Protein AF-A0A4Q6FF69-F1 (afdb_monomer_lite)

Structure (mmCIF, N/CA/C/O backbone):
data_AF-A0A4Q6FF69-F1
#
_entry.id   AF-A0A4Q6FF69-F1
#
loop_
_atom_site.group_PDB
_atom_site.id
_atom_site.type_symbol
_atom_site.label_atom_id
_atom_site.label_alt_id
_atom_site.label_comp_id
_atom_site.label_asym_id
_atom_site.label_entity_id
_atom_site.label_seq_id
_atom_site.pdbx_PDB_ins_code
_atom_site.Cartn_x
_atom_site.Cartn_y
_atom_site.Cartn_z
_atom_site.occupancy
_atom_site.B_iso_or_equiv
_atom_site.auth_seq_id
_atom_site.auth_comp_id
_atom_site.auth_asym_id
_atom_site.auth_atom_id
_atom_site.pdbx_PDB_model_num
ATOM 1 N N . MET A 1 1 ? -1.369 -16.471 -88.916 1.00 37.12 1 MET A N 1
ATOM 2 C CA . MET A 1 1 ? -2.323 -17.308 -88.156 1.00 37.12 1 MET A CA 1
ATOM 3 C C . MET A 1 1 ? -2.859 -16.462 -87.003 1.00 37.12 1 MET A C 1
ATOM 5 O O . MET A 1 1 ? -2.061 -16.014 -86.194 1.00 37.12 1 MET A O 1
ATOM 9 N N . ARG A 1 2 ? -4.153 -16.115 -86.992 1.00 32.38 2 ARG A N 1
ATOM 10 C CA . ARG A 1 2 ? -4.803 -15.326 -85.927 1.00 32.38 2 ARG A CA 1
ATOM 11 C C . ARG A 1 2 ? -5.953 -16.163 -85.371 1.00 32.38 2 ARG A C 1
ATOM 13 O O . ARG A 1 2 ? -6.838 -16.524 -86.139 1.00 32.38 2 ARG A O 1
ATOM 20 N N . ILE A 1 3 ? -5.934 -16.459 -84.074 1.00 36.50 3 ILE A N 1
ATOM 21 C CA . ILE A 1 3 ? -7.052 -17.075 -83.348 1.00 36.50 3 ILE A CA 1
ATOM 22 C C . ILE A 1 3 ? -7.495 -16.091 -82.262 1.00 36.50 3 ILE A C 1
ATOM 24 O O . ILE A 1 3 ? -6.668 -15.496 -81.576 1.00 36.50 3 ILE A O 1
ATOM 28 N N . ARG A 1 4 ? -8.813 -15.883 -82.191 1.00 43.94 4 ARG A N 1
ATOM 29 C CA . ARG A 1 4 ? -9.538 -15.057 -81.217 1.00 43.94 4 ARG A CA 1
ATOM 30 C C . ARG A 1 4 ? -9.717 -15.811 -79.894 1.00 43.94 4 ARG A C 1
ATOM 32 O O . ARG A 1 4 ? -10.024 -16.994 -79.941 1.00 43.94 4 ARG A O 1
ATOM 39 N N . ALA A 1 5 ? -9.681 -15.092 -78.773 1.00 35.84 5 ALA A N 1
ATOM 40 C CA . ALA A 1 5 ? -10.503 -15.292 -77.564 1.00 35.84 5 ALA A CA 1
ATOM 41 C C . ALA A 1 5 ? -10.176 -14.119 -76.613 1.00 35.84 5 ALA A C 1
ATOM 43 O O . ALA A 1 5 ? -9.012 -13.882 -76.324 1.00 35.84 5 ALA A O 1
ATOM 44 N N . ALA A 1 6 ? -11.087 -13.174 -76.372 1.00 45.69 6 ALA A N 1
ATOM 45 C CA . ALA A 1 6 ? -12.137 -13.219 -75.349 1.00 45.69 6 ALA A CA 1
ATOM 46 C C . ALA A 1 6 ? -11.577 -13.274 -73.919 1.00 45.69 6 ALA A C 1
ATOM 48 O O . ALA A 1 6 ? -11.138 -14.329 -73.476 1.00 45.69 6 ALA A O 1
ATOM 49 N N . THR A 1 7 ? -11.644 -12.159 -73.184 1.00 42.75 7 THR A N 1
ATOM 50 C CA . THR A 1 7 ? -11.743 -12.143 -71.708 1.00 42.75 7 THR A CA 1
ATOM 51 C C . THR A 1 7 ? -12.131 -10.726 -71.266 1.00 42.75 7 THR A C 1
ATOM 53 O O . THR A 1 7 ? -11.439 -9.764 -71.573 1.00 42.75 7 THR A O 1
ATOM 56 N N . VAL A 1 8 ? -13.407 -10.532 -70.926 1.00 37.97 8 VAL A N 1
ATOM 57 C CA . VAL A 1 8 ? -13.938 -10.413 -69.553 1.00 37.97 8 VAL A CA 1
ATOM 58 C C . VAL A 1 8 ? -13.526 -9.103 -68.879 1.00 37.97 8 VAL A C 1
ATOM 60 O O . VAL A 1 8 ? -12.411 -8.914 -68.409 1.00 37.97 8 VAL A O 1
ATOM 63 N N . LEU A 1 9 ? -14.520 -8.222 -68.838 1.00 42.41 9 LEU A N 1
ATOM 64 C CA . LEU A 1 9 ? -14.633 -7.049 -67.994 1.00 42.41 9 LEU A CA 1
ATOM 65 C C . LEU A 1 9 ? -14.735 -7.503 -66.527 1.00 42.41 9 LEU A C 1
ATOM 67 O O . LEU A 1 9 ? -15.694 -8.185 -66.175 1.00 42.41 9 LEU A O 1
ATOM 71 N N . LEU A 1 10 ? -13.806 -7.093 -65.667 1.00 36.47 10 LEU A N 1
ATOM 72 C CA . LEU A 1 10 ? -14.064 -6.999 -64.231 1.00 36.47 10 LEU A CA 1
ATOM 73 C C . LEU A 1 10 ? -13.423 -5.716 -63.705 1.00 36.47 10 LEU A C 1
ATOM 75 O O . LEU A 1 10 ? -12.216 -5.508 -63.799 1.00 36.47 10 LEU A O 1
ATOM 79 N N . ALA A 1 11 ? -14.284 -4.836 -63.212 1.00 43.66 11 ALA A N 1
ATOM 80 C CA . ALA A 1 11 ? -13.932 -3.585 -62.576 1.00 43.66 11 ALA A CA 1
ATOM 81 C C . ALA A 1 11 ? -13.225 -3.837 -61.238 1.00 43.66 11 ALA A C 1
ATOM 83 O O . ALA A 1 11 ? -13.693 -4.665 -60.467 1.00 43.66 11 ALA A O 1
ATOM 84 N N . LEU A 1 12 ? -12.182 -3.061 -60.928 1.00 36.56 12 LEU A N 1
ATOM 85 C CA . LEU A 1 12 ? -11.873 -2.651 -59.557 1.00 36.56 12 LEU A CA 1
ATOM 86 C C . LEU A 1 12 ? -11.055 -1.341 -59.585 1.00 36.56 12 LEU A C 1
ATOM 88 O O . LEU A 1 12 ? -9.987 -1.262 -60.181 1.00 36.56 12 LEU A O 1
ATOM 92 N N . VAL A 1 13 ? -11.673 -0.322 -58.989 1.00 39.78 13 VAL A N 1
ATOM 93 C CA . VAL A 1 13 ? -11.249 1.026 -58.560 1.00 39.78 13 VAL A CA 1
ATOM 94 C C . VAL A 1 13 ? -9.757 1.406 -58.727 1.00 39.78 13 VAL A C 1
ATOM 96 O O . VAL A 1 13 ? -8.889 0.707 -58.206 1.00 39.78 13 VAL A O 1
ATOM 99 N N . PRO A 1 14 ? -9.436 2.566 -59.346 1.00 41.00 14 PRO A N 1
ATOM 100 C CA . PRO A 1 14 ? -8.062 3.039 -59.464 1.00 41.00 14 PRO A CA 1
ATOM 101 C C . PRO A 1 14 ? -7.546 3.605 -58.134 1.00 41.00 14 PRO A C 1
ATOM 103 O O . PRO A 1 14 ? -8.075 4.582 -57.602 1.00 41.00 14 PRO A O 1
ATOM 106 N N . LEU A 1 15 ? -6.458 3.013 -57.640 1.00 41.41 15 LEU A N 1
ATOM 107 C CA . LEU A 1 15 ? -5.539 3.642 -56.695 1.00 41.41 15 LEU A CA 1
ATOM 108 C C . LEU A 1 15 ? -4.953 4.892 -57.372 1.00 41.41 15 LEU A C 1
ATOM 110 O O . LEU A 1 15 ? -4.094 4.793 -58.250 1.00 41.41 15 LEU A O 1
ATOM 114 N N . ILE A 1 16 ? -5.436 6.072 -56.993 1.00 40.97 16 ILE A N 1
ATOM 115 C CA . ILE A 1 16 ? -4.833 7.335 -57.410 1.00 40.97 16 ILE A CA 1
ATOM 116 C C . ILE A 1 16 ? -3.613 7.578 -56.525 1.00 40.97 16 ILE A C 1
ATOM 118 O O . ILE A 1 16 ? -3.720 7.974 -55.366 1.00 40.97 16 ILE A O 1
ATOM 122 N N . ALA A 1 17 ? -2.443 7.342 -57.107 1.00 47.00 17 ALA A N 1
ATOM 123 C CA . ALA A 1 17 ? -1.205 7.960 -56.678 1.00 47.00 17 ALA A CA 1
ATOM 124 C C . ALA A 1 17 ? -1.211 9.435 -57.116 1.00 47.00 17 ALA A C 1
ATOM 126 O O . ALA A 1 17 ? -1.233 9.729 -58.311 1.00 47.00 17 ALA A O 1
ATOM 127 N N . ILE A 1 18 ? -1.157 10.361 -56.158 1.00 43.41 18 ILE A N 1
ATOM 128 C CA . ILE A 1 18 ? -0.694 11.737 -56.380 1.00 43.41 18 ILE A CA 1
ATOM 129 C C . ILE A 1 18 ? 0.470 11.959 -55.419 1.00 43.41 18 ILE A C 1
ATOM 131 O O . ILE A 1 18 ? 0.330 11.817 -54.207 1.00 43.41 18 ILE A O 1
ATOM 135 N N . GLY A 1 19 ? 1.638 12.249 -55.987 1.00 31.22 19 GLY A N 1
ATOM 136 C CA . GLY A 1 19 ? 2.851 12.558 -55.246 1.00 31.22 19 GLY A CA 1
ATOM 137 C C . GLY A 1 19 ? 2.949 14.018 -54.791 1.00 31.22 19 GLY A C 1
ATOM 138 O O . GLY A 1 19 ? 2.207 14.887 -55.241 1.00 31.22 19 GLY A O 1
ATOM 139 N N . CYS A 1 20 ? 3.985 14.239 -53.972 1.00 31.27 20 CYS A N 1
ATOM 140 C CA . CYS A 1 20 ? 4.646 15.499 -53.608 1.00 31.27 20 CYS A CA 1
ATOM 141 C C . CYS A 1 20 ? 3.892 16.476 -52.684 1.00 31.27 20 CYS A C 1
ATOM 143 O O . CYS A 1 20 ? 3.001 17.197 -53.115 1.00 31.27 20 CYS A O 1
ATOM 145 N N . ARG A 1 21 ? 4.416 16.683 -51.467 1.00 33.00 21 ARG A N 1
ATOM 146 C CA . ARG A 1 21 ? 5.387 17.751 -51.126 1.00 33.00 21 ARG A CA 1
ATOM 147 C C . ARG A 1 21 ? 5.752 17.662 -49.637 1.00 33.00 21 ARG A C 1
ATOM 149 O O . ARG A 1 21 ? 4.878 17.569 -48.787 1.00 33.00 21 ARG A O 1
ATOM 156 N N . THR A 1 22 ? 7.046 17.710 -49.335 1.00 43.34 22 THR A N 1
ATOM 157 C CA . THR A 1 22 ? 7.577 18.014 -48.001 1.00 43.34 22 THR A CA 1
ATOM 158 C C . THR A 1 22 ? 7.068 19.386 -47.555 1.00 43.34 22 THR A C 1
ATOM 160 O O . THR A 1 22 ? 7.384 20.394 -48.188 1.00 43.34 22 THR A O 1
ATOM 163 N N . ALA A 1 23 ? 6.293 19.417 -46.478 1.00 35.31 23 ALA A N 1
ATOM 164 C CA . ALA A 1 23 ? 5.987 20.601 -45.686 1.00 35.31 23 ALA A CA 1
ATOM 165 C C . ALA A 1 23 ? 6.254 20.227 -44.221 1.00 35.31 23 ALA A C 1
ATOM 167 O O . ALA A 1 23 ? 6.069 19.066 -43.863 1.00 35.31 23 ALA A O 1
ATOM 168 N N . GLY A 1 24 ? 6.788 21.185 -43.460 1.00 32.53 24 GLY A N 1
ATOM 169 C CA . GLY A 1 24 ? 7.497 21.008 -42.192 1.00 32.53 24 GLY A CA 1
ATOM 170 C C . GLY A 1 24 ? 6.912 19.972 -41.240 1.00 32.53 24 GLY A C 1
ATOM 171 O O . GLY A 1 24 ? 5.698 19.829 -41.117 1.00 32.53 24 GLY A O 1
ATOM 172 N N . GLU A 1 25 ? 7.828 19.277 -40.569 1.00 36.88 25 GLU A N 1
ATOM 173 C CA . GLU A 1 25 ? 7.612 18.609 -39.291 1.00 36.88 25 GLU A CA 1
ATOM 174 C C . GLU A 1 25 ? 6.539 19.382 -38.510 1.00 36.88 25 GLU A C 1
ATOM 176 O O . GLU A 1 25 ?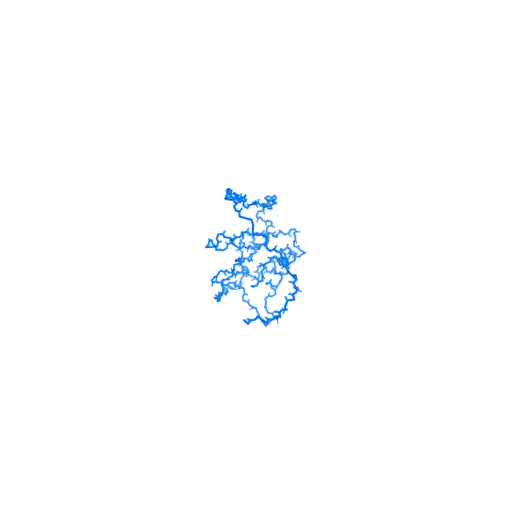 6.753 20.560 -38.204 1.00 36.88 25 GLU A O 1
ATOM 181 N N . PRO A 1 26 ? 5.342 18.811 -38.277 1.00 37.22 26 PRO A N 1
ATOM 182 C CA . PRO A 1 26 ? 4.451 19.433 -37.330 1.00 37.22 26 PRO A CA 1
ATOM 183 C C . PRO 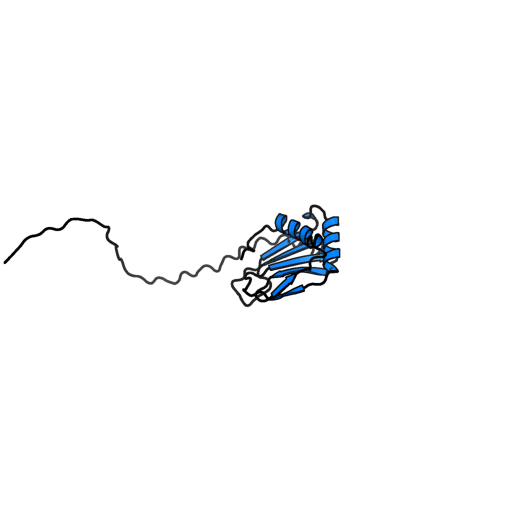A 1 26 ? 5.229 19.409 -36.024 1.00 37.22 26 PRO A C 1
ATOM 185 O O . PRO A 1 26 ? 5.556 18.326 -35.536 1.00 37.22 26 PRO A O 1
ATOM 188 N N . GLU A 1 27 ? 5.567 20.587 -35.493 1.00 38.97 27 GLU A N 1
ATOM 189 C CA . GLU A 1 27 ? 5.853 20.723 -34.073 1.00 38.97 27 GLU A CA 1
ATOM 190 C C . GLU A 1 27 ? 4.690 20.028 -33.382 1.00 38.97 27 GLU A C 1
ATOM 192 O O . GLU A 1 27 ? 3.567 20.534 -33.362 1.00 38.97 27 GLU A O 1
ATOM 197 N N . ILE A 1 28 ? 4.930 18.801 -32.923 1.00 40.62 28 ILE A N 1
ATOM 198 C CA . ILE A 1 28 ? 4.009 18.109 -32.048 1.00 40.62 28 ILE A CA 1
ATOM 199 C C . ILE A 1 28 ? 3.911 19.078 -30.877 1.00 40.62 28 ILE A C 1
ATOM 201 O O . ILE A 1 28 ? 4.940 19.302 -30.226 1.00 40.62 28 ILE A O 1
ATOM 205 N N . PRO A 1 29 ? 2.757 19.732 -30.639 1.00 42.12 29 PRO A N 1
ATOM 206 C CA . PRO A 1 29 ? 2.642 20.584 -29.477 1.00 42.12 29 PRO A CA 1
ATOM 207 C C . PRO A 1 29 ? 3.036 19.703 -28.302 1.00 42.12 29 PRO A C 1
ATOM 209 O O . PRO A 1 29 ? 2.513 18.590 -28.170 1.00 42.12 29 PRO A O 1
ATOM 212 N N . ALA A 1 30 ? 4.035 20.162 -27.538 1.00 45.41 30 ALA A N 1
ATOM 213 C CA . ALA A 1 30 ? 4.523 19.462 -26.361 1.00 45.41 30 ALA A CA 1
ATOM 214 C C . ALA A 1 30 ? 3.310 18.896 -25.619 1.00 45.41 30 ALA A C 1
ATOM 216 O O . ALA A 1 30 ? 2.318 19.629 -25.498 1.00 45.41 30 ALA A O 1
ATOM 217 N N . PRO A 1 31 ? 3.335 17.612 -25.208 1.00 39.12 31 PRO A N 1
ATOM 218 C CA . PRO A 1 31 ? 2.170 16.967 -24.628 1.00 39.12 31 PRO A CA 1
ATOM 219 C C . PRO A 1 31 ? 1.627 17.907 -23.569 1.00 39.12 31 PRO A C 1
ATOM 221 O O . PRO A 1 31 ? 2.350 18.269 -22.638 1.00 39.12 31 PRO A O 1
ATOM 224 N N . VAL A 1 32 ? 0.399 18.388 -23.788 1.00 39.47 32 VAL A N 1
ATOM 225 C CA . VAL A 1 32 ? -0.255 19.294 -22.857 1.00 39.47 32 VAL A CA 1
ATOM 226 C C . VAL A 1 32 ? -0.236 18.547 -21.541 1.00 39.47 32 VAL A C 1
ATOM 228 O O . VAL A 1 32 ? -0.909 17.525 -21.389 1.00 39.47 32 VAL A O 1
ATOM 231 N N . GLN A 1 33 ? 0.602 19.013 -20.617 1.00 35.12 33 GLN A N 1
ATOM 232 C CA . GLN A 1 33 ? 0.532 18.590 -19.240 1.00 35.12 33 GLN A CA 1
ATOM 233 C C . GLN A 1 33 ? -0.838 19.060 -18.785 1.00 35.12 33 GLN A C 1
ATOM 235 O O . GLN A 1 33 ? -1.019 20.203 -18.370 1.00 35.12 33 GLN A O 1
ATOM 240 N N . VAL A 1 34 ? -1.834 18.188 -18.914 1.00 33.84 34 VAL A N 1
ATOM 241 C CA . VAL A 1 34 ? -3.063 18.313 -18.155 1.00 33.84 34 VAL A CA 1
ATOM 242 C C . VAL A 1 34 ? -2.628 18.031 -16.726 1.00 33.84 34 VAL A C 1
ATOM 244 O O . VAL A 1 34 ? -2.681 16.902 -16.235 1.00 33.84 34 VAL A O 1
ATOM 247 N N . ALA A 1 35 ? -2.078 19.067 -16.095 1.00 34.06 35 ALA A N 1
ATOM 248 C CA . ALA A 1 35 ? -2.013 19.164 -14.664 1.00 34.06 35 ALA A CA 1
ATOM 249 C C . ALA A 1 35 ? -3.467 19.055 -14.219 1.00 34.06 35 ALA A C 1
ATOM 251 O O . ALA A 1 35 ? -4.253 19.990 -14.369 1.00 34.06 35 ALA A O 1
ATOM 252 N N . LEU A 1 36 ? -3.836 17.867 -13.740 1.00 38.19 36 LEU A N 1
ATOM 253 C CA . LEU A 1 36 ? -4.954 17.749 -12.825 1.00 38.19 36 LEU A CA 1
ATOM 254 C C . LEU A 1 36 ? -4.690 18.808 -11.764 1.00 38.19 36 LEU A C 1
ATOM 256 O O . LEU A 1 36 ? -3.623 18.806 -11.144 1.00 38.19 36 LEU A O 1
ATOM 260 N N . THR A 1 37 ? -5.602 19.772 -11.691 1.00 31.36 37 THR A N 1
ATOM 261 C CA . THR A 1 37 ? -5.550 20.905 -10.779 1.00 31.36 37 THR A CA 1
ATOM 262 C C . THR A 1 37 ? -5.044 20.392 -9.439 1.00 31.36 37 THR A C 1
ATOM 264 O O . THR A 1 37 ? -5.639 19.442 -8.918 1.00 31.36 37 THR A O 1
ATOM 267 N N . PRO A 1 38 ? -3.948 20.942 -8.885 1.00 35.22 38 PRO A N 1
ATOM 268 C CA . PRO A 1 38 ? -3.575 20.615 -7.528 1.00 35.22 38 PRO A CA 1
ATOM 269 C C . PRO A 1 38 ? -4.809 20.914 -6.689 1.00 35.22 38 PRO A C 1
ATOM 271 O O . PRO A 1 38 ? -5.249 22.065 -6.614 1.00 35.22 38 PRO A O 1
ATOM 274 N N . GLY A 1 39 ? -5.392 19.873 -6.089 1.00 36.25 39 GLY A N 1
ATOM 275 C CA . GLY A 1 39 ? -6.192 20.089 -4.899 1.00 36.25 39 GLY A CA 1
ATOM 276 C C . GLY A 1 39 ? -5.375 21.011 -4.002 1.00 36.25 39 GLY A C 1
ATOM 277 O O . GLY A 1 39 ? -4.141 20.904 -3.961 1.00 36.25 39 GLY A O 1
ATOM 278 N N . THR A 1 40 ? -6.049 21.968 -3.368 1.00 32.94 40 THR A N 1
ATOM 279 C CA . THR A 1 40 ? -5.474 22.823 -2.327 1.00 32.94 40 THR A CA 1
ATOM 280 C C . THR A 1 40 ? -4.445 22.037 -1.518 1.00 32.94 40 THR A C 1
ATOM 282 O O . THR A 1 40 ? -4.701 20.858 -1.267 1.00 32.94 40 THR A O 1
ATOM 285 N N . PRO A 1 41 ? -3.296 22.620 -1.123 1.00 34.97 41 PRO A N 1
ATOM 286 C CA . PRO A 1 41 ? -2.303 21.921 -0.320 1.00 34.97 41 PRO A CA 1
ATOM 287 C C . PRO A 1 41 ? -2.926 21.561 1.034 1.00 34.97 41 PRO A C 1
ATOM 289 O O . PRO A 1 41 ? -2.790 22.281 2.018 1.00 34.97 41 PRO A O 1
ATOM 292 N N . GLN A 1 42 ? -3.675 20.462 1.070 1.00 44.81 42 GLN A N 1
ATOM 293 C CA . GLN A 1 42 ? -4.218 19.886 2.275 1.00 44.81 42 GLN A CA 1
ATOM 294 C C . GLN A 1 42 ? -3.001 19.457 3.078 1.00 44.81 42 GLN A C 1
ATOM 296 O O . GLN A 1 42 ? -2.062 18.856 2.528 1.00 44.81 42 GLN A O 1
ATOM 301 N N . ALA A 1 43 ? -2.984 19.849 4.350 1.00 51.38 43 ALA A N 1
ATOM 302 C CA . ALA A 1 43 ? -1.868 19.592 5.233 1.00 51.38 43 ALA A CA 1
ATOM 303 C C . ALA A 1 43 ? -1.465 18.120 5.109 1.00 51.38 43 ALA A C 1
ATOM 305 O O . ALA A 1 43 ? -2.305 17.225 5.133 1.00 51.38 43 ALA A O 1
ATOM 306 N N . SER A 1 44 ? -0.162 17.861 4.993 1.00 60.84 44 SER A N 1
ATOM 307 C CA . SER A 1 44 ? 0.406 16.506 4.946 1.00 60.84 44 SER A CA 1
ATOM 308 C C . SER A 1 44 ? -0.063 15.595 6.093 1.00 60.84 44 SER A C 1
ATOM 310 O O . SER A 1 44 ? 0.178 14.394 6.032 1.00 60.84 44 SER A O 1
ATOM 312 N N . LYS A 1 45 ? -0.689 16.171 7.126 1.00 67.56 45 LYS A N 1
ATOM 313 C CA . LYS A 1 45 ? -1.258 15.497 8.288 1.00 67.56 45 LYS A CA 1
ATOM 314 C C . LYS A 1 45 ? -2.557 14.750 7.990 1.00 67.56 45 LYS A C 1
ATOM 316 O O . LYS A 1 45 ? -2.771 13.733 8.621 1.00 67.56 45 LYS A O 1
ATOM 321 N N . ASP A 1 46 ? -3.348 15.196 7.016 1.00 84.50 46 ASP A N 1
ATOM 322 C CA . ASP A 1 46 ? -4.677 14.617 6.760 1.00 84.50 46 ASP A CA 1
ATOM 323 C C . ASP A 1 46 ? -4.617 13.468 5.743 1.00 84.50 46 ASP A C 1
ATOM 325 O O . ASP A 1 46 ? -5.634 12.879 5.382 1.00 84.50 46 ASP A O 1
ATOM 329 N N . ARG A 1 47 ? -3.426 13.179 5.208 1.00 89.19 47 ARG A N 1
ATOM 330 C CA . ARG A 1 47 ? -3.207 12.089 4.258 1.00 89.19 47 ARG A CA 1
ATOM 331 C C . ARG A 1 47 ? -3.153 10.791 5.034 1.00 89.19 47 ARG A C 1
ATOM 333 O O . ARG A 1 47 ? -2.367 10.687 5.967 1.00 89.19 47 ARG A O 1
ATOM 340 N N . ILE A 1 48 ? -3.907 9.795 4.586 1.00 94.12 48 ILE A N 1
ATOM 341 C CA . ILE A 1 48 ? -3.918 8.477 5.225 1.00 94.12 48 ILE A CA 1
ATOM 342 C C . ILE A 1 48 ? -3.432 7.372 4.292 1.00 94.12 48 ILE A C 1
ATOM 344 O O . ILE A 1 48 ? -2.757 6.447 4.738 1.00 94.12 48 ILE A O 1
ATOM 348 N N . LEU A 1 49 ? -3.690 7.485 2.986 1.00 94.88 49 LEU A N 1
ATOM 349 C CA . LEU A 1 49 ? -3.227 6.521 1.986 1.00 94.88 49 LEU A CA 1
ATOM 350 C C . LEU A 1 49 ? -2.770 7.225 0.705 1.00 94.88 49 LEU A C 1
ATOM 352 O O . LEU A 1 49 ? -3.261 8.299 0.354 1.00 94.88 49 LEU A O 1
ATOM 356 N N . LYS A 1 50 ? -1.843 6.602 -0.026 1.00 93.50 50 LYS A N 1
ATOM 357 C CA . LYS A 1 50 ? -1.384 7.063 -1.341 1.00 93.50 50 LYS A CA 1
ATOM 358 C C . LYS A 1 50 ? -1.083 5.891 -2.272 1.00 93.50 50 LYS A C 1
ATOM 360 O O . LYS A 1 50 ? -0.341 4.985 -1.911 1.00 93.50 50 LYS A O 1
ATOM 365 N N . LYS A 1 51 ? -1.619 5.945 -3.491 1.00 91.50 51 LYS A N 1
ATOM 366 C CA . LYS A 1 51 ? -1.224 5.097 -4.625 1.00 91.50 51 LYS A CA 1
ATOM 367 C C . LYS A 1 51 ? -0.380 5.948 -5.570 1.00 91.50 51 LYS A C 1
ATOM 369 O O . LYS A 1 51 ? -0.859 6.982 -6.030 1.00 91.50 51 LYS A O 1
ATOM 374 N N . ALA A 1 52 ? 0.848 5.530 -5.849 1.00 88.56 52 ALA A N 1
ATOM 375 C CA . ALA A 1 52 ? 1.738 6.180 -6.808 1.00 88.56 52 ALA A CA 1
ATOM 376 C C . ALA A 1 52 ? 1.990 5.252 -7.999 1.00 88.56 52 ALA A C 1
ATOM 378 O O . ALA A 1 52 ? 2.290 4.078 -7.803 1.00 88.56 52 ALA A O 1
ATOM 379 N N . ILE A 1 53 ? 1.882 5.776 -9.217 1.00 87.12 53 ILE A N 1
ATOM 380 C CA . ILE A 1 53 ? 2.145 5.070 -10.475 1.00 87.12 53 ILE A CA 1
ATOM 381 C C . ILE A 1 53 ? 3.326 5.750 -11.174 1.00 87.12 53 ILE A C 1
ATOM 383 O O . ILE A 1 53 ? 3.433 6.974 -11.143 1.00 87.12 53 ILE A O 1
ATOM 387 N N . GLY A 1 54 ? 4.236 4.969 -11.757 1.00 81.12 54 GLY A N 1
ATOM 388 C CA . GLY A 1 54 ? 5.404 5.441 -12.509 1.00 81.12 54 GLY A CA 1
ATOM 389 C C . GLY A 1 54 ? 6.534 6.027 -11.652 1.00 81.12 54 GLY A C 1
ATOM 390 O O . GLY A 1 54 ? 7.612 6.301 -12.170 1.00 81.12 54 GLY A O 1
ATOM 391 N N . GLY A 1 55 ? 6.325 6.190 -10.342 1.00 69.75 55 GLY A N 1
ATOM 392 C CA . GLY A 1 55 ? 7.226 6.920 -9.443 1.00 69.75 55 GLY A CA 1
ATOM 393 C C . GLY A 1 55 ? 8.539 6.222 -9.067 1.00 69.75 55 GLY A C 1
ATOM 394 O O . GLY A 1 55 ? 9.376 6.856 -8.430 1.00 69.75 55 GLY A O 1
ATOM 395 N N . LEU A 1 56 ? 8.743 4.949 -9.431 1.00 72.88 56 LEU A N 1
ATOM 396 C CA . LEU A 1 56 ? 9.934 4.193 -9.011 1.00 72.88 56 LEU A CA 1
ATOM 397 C C . LEU A 1 56 ? 11.111 4.258 -9.977 1.00 72.88 56 LEU A C 1
ATOM 399 O O . LEU A 1 56 ? 12.256 4.153 -9.541 1.00 72.88 56 LEU A O 1
ATOM 403 N N .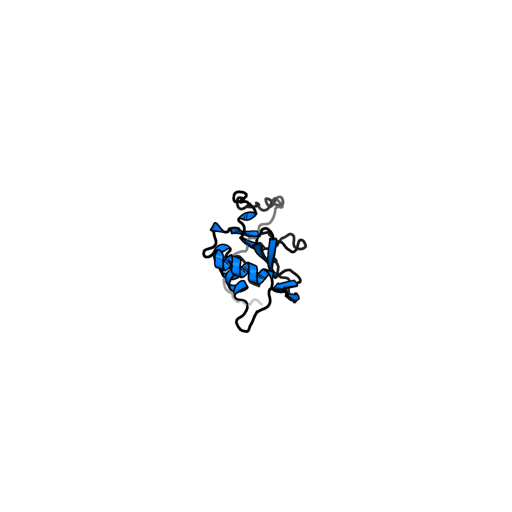 THR A 1 57 ? 10.846 4.369 -11.279 1.00 67.06 57 THR A N 1
ATOM 404 C CA . THR A 1 57 ? 11.865 4.078 -12.290 1.00 67.06 57 THR A CA 1
ATOM 405 C C . THR A 1 57 ? 11.980 5.218 -13.292 1.00 67.06 57 THR A C 1
ATOM 407 O O . THR A 1 57 ? 11.164 5.338 -14.202 1.00 67.06 57 THR A O 1
ATOM 410 N N . GLN A 1 58 ? 13.049 6.011 -13.150 1.00 66.94 58 GLN A N 1
ATOM 411 C CA . GLN A 1 58 ? 13.408 7.114 -14.058 1.00 66.94 58 GLN A CA 1
ATOM 412 C C . GLN A 1 58 ? 13.970 6.639 -15.410 1.00 66.94 58 GLN A C 1
ATOM 414 O O . GLN A 1 58 ? 14.109 7.433 -16.333 1.00 66.94 58 GLN A O 1
ATOM 419 N N . LYS A 1 59 ? 14.296 5.344 -15.530 1.00 71.25 59 LYS A N 1
ATOM 420 C CA . LYS A 1 59 ? 14.822 4.714 -16.755 1.00 71.25 59 LYS A CA 1
ATOM 421 C C . LYS A 1 59 ? 13.827 4.744 -17.924 1.00 71.25 59 LYS A C 1
ATOM 423 O O . LYS A 1 59 ? 14.254 4.637 -19.067 1.00 71.25 59 LYS A O 1
ATOM 428 N N . TYR A 1 60 ? 12.539 4.904 -17.629 1.00 74.44 60 TYR A N 1
ATOM 429 C CA . TYR A 1 60 ? 11.458 4.967 -18.611 1.00 74.44 60 TYR A CA 1
ATOM 430 C C . TYR A 1 60 ? 10.890 6.390 -18.608 1.00 74.44 60 TYR A C 1
ATOM 432 O O . TYR A 1 60 ? 10.000 6.680 -17.807 1.00 74.44 60 TYR A O 1
ATOM 440 N N . PRO A 1 61 ? 11.447 7.322 -19.403 1.00 65.69 61 PRO A N 1
ATOM 441 C CA . PRO A 1 61 ? 11.014 8.724 -19.431 1.00 65.69 61 PRO A CA 1
ATOM 442 C C . PRO A 1 61 ? 9.557 8.906 -19.886 1.00 65.69 61 PRO A C 1
ATOM 444 O O . PRO A 1 61 ? 8.950 9.938 -19.616 1.00 65.69 61 PRO A O 1
ATOM 447 N N . GLU A 1 62 ? 8.981 7.902 -20.542 1.00 66.62 62 GLU A N 1
ATOM 448 C CA . GLU A 1 62 ? 7.562 7.799 -20.866 1.00 66.62 62 GLU A CA 1
ATOM 449 C C . GLU A 1 62 ? 6.668 7.513 -19.647 1.00 66.62 62 GLU A C 1
ATOM 451 O O . GLU A 1 62 ? 5.447 7.656 -19.744 1.00 66.62 62 GLU A O 1
ATOM 456 N N . ASN A 1 63 ? 7.238 7.131 -18.494 1.00 72.69 63 ASN A N 1
ATOM 457 C CA . ASN A 1 63 ? 6.464 6.897 -17.280 1.00 72.69 63 ASN A CA 1
ATOM 458 C C . ASN A 1 63 ? 5.799 8.188 -16.818 1.00 72.69 63 ASN A C 1
ATOM 460 O O . ASN A 1 63 ? 6.419 9.080 -16.234 1.00 72.69 63 ASN A O 1
ATOM 464 N N . ARG A 1 64 ? 4.482 8.242 -16.998 1.00 72.25 64 ARG A N 1
ATOM 465 C CA . ARG A 1 64 ? 3.653 9.249 -16.354 1.00 72.25 64 ARG A CA 1
ATOM 466 C C . ARG A 1 64 ? 3.625 8.981 -14.851 1.00 72.25 64 ARG A C 1
ATOM 468 O O . ARG A 1 64 ? 3.260 7.890 -14.416 1.00 72.25 64 ARG A O 1
ATOM 475 N N . ILE A 1 65 ? 3.990 9.993 -14.064 1.00 81.44 65 ILE A N 1
ATOM 476 C CA . ILE A 1 65 ? 3.836 9.945 -12.609 1.00 81.44 65 ILE A CA 1
ATOM 477 C C . ILE A 1 65 ? 2.403 10.331 -12.266 1.00 81.44 65 ILE A C 1
ATOM 479 O O . ILE A 1 65 ? 1.973 11.457 -12.523 1.00 81.44 65 ILE A O 1
ATOM 483 N N . GLU A 1 66 ? 1.678 9.407 -11.649 1.00 84.44 66 GLU A N 1
ATOM 484 C CA . GLU A 1 66 ? 0.319 9.643 -11.165 1.00 84.44 66 GLU A CA 1
ATOM 485 C C . GLU A 1 66 ? 0.247 9.350 -9.673 1.00 84.44 66 GLU A C 1
ATOM 487 O O . GLU A 1 66 ? 0.767 8.342 -9.202 1.00 84.44 66 GLU A O 1
ATOM 492 N N . ASN A 1 67 ? -0.405 10.232 -8.918 1.00 87.69 67 ASN A N 1
ATOM 493 C CA . ASN A 1 67 ? -0.623 10.045 -7.491 1.00 87.69 67 ASN A CA 1
ATOM 494 C C . ASN A 1 67 ? -2.116 10.145 -7.192 1.00 87.69 67 ASN A C 1
ATOM 496 O O . ASN A 1 67 ? -2.742 11.158 -7.492 1.00 87.69 67 ASN A O 1
ATOM 500 N N . CYS A 1 68 ? -2.656 9.122 -6.540 1.00 89.38 68 CYS A N 1
ATOM 501 C CA . CYS A 1 68 ? -3.938 9.194 -5.860 1.00 89.38 68 CYS A CA 1
ATOM 502 C C . CYS A 1 68 ? -3.673 9.284 -4.360 1.00 89.38 68 CYS A C 1
ATOM 504 O O . CYS A 1 68 ? -3.069 8.378 -3.787 1.00 89.38 68 CYS A O 1
ATOM 506 N N . ILE A 1 69 ? -4.094 10.383 -3.741 1.00 91.88 69 ILE A N 1
ATOM 507 C CA . ILE A 1 69 ? -3.982 10.614 -2.299 1.00 91.88 69 ILE A CA 1
ATOM 508 C C . ILE A 1 69 ? -5.385 10.504 -1.716 1.00 91.88 69 ILE A C 1
ATOM 510 O O . ILE A 1 69 ? -6.310 11.129 -2.225 1.00 91.88 69 ILE A O 1
ATOM 514 N N . ILE A 1 70 ? -5.526 9.716 -0.656 1.00 91.38 70 ILE A N 1
ATOM 515 C CA . ILE A 1 70 ? -6.769 9.558 0.093 1.00 91.38 70 ILE A CA 1
ATOM 516 C C . ILE A 1 70 ? -6.577 10.265 1.427 1.00 91.38 70 ILE A C 1
ATOM 518 O O . ILE A 1 70 ? -5.574 10.038 2.117 1.00 91.38 70 ILE A O 1
ATOM 522 N N . LEU A 1 71 ? -7.524 11.135 1.762 1.00 92.00 71 LEU A N 1
ATOM 523 C CA . LEU A 1 71 ? -7.530 11.874 3.015 1.00 92.00 71 LEU A CA 1
ATOM 524 C C . LEU A 1 71 ? -8.348 11.136 4.073 1.00 92.00 71 LEU A C 1
ATOM 526 O O . LEU A 1 71 ? -9.219 10.333 3.742 1.00 92.00 71 LEU A O 1
ATOM 530 N N . GLU A 1 72 ? -8.100 11.432 5.347 1.00 91.25 72 GLU A N 1
ATOM 531 C CA . GLU A 1 72 ? -8.879 10.891 6.468 1.00 91.25 72 GLU A CA 1
ATOM 532 C C . GLU A 1 72 ? -10.387 11.118 6.285 1.00 91.25 72 GLU A C 1
ATOM 534 O O . GLU A 1 72 ? -11.181 10.209 6.518 1.00 91.25 72 GLU A O 1
ATOM 539 N N . SER A 1 73 ? -10.781 12.292 5.776 1.00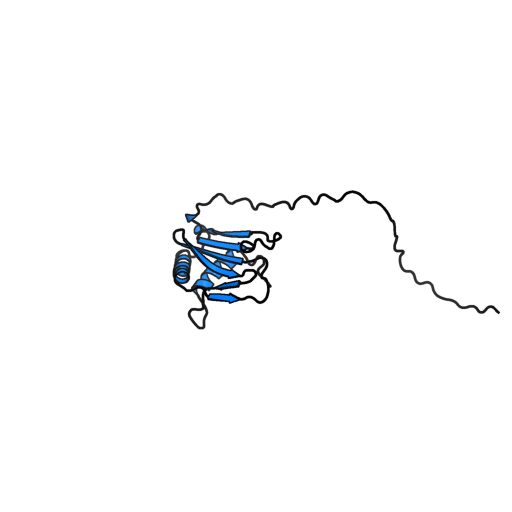 87.75 73 SER A N 1
ATOM 540 C CA . SER A 1 73 ? -12.181 12.648 5.500 1.00 87.75 73 SER A CA 1
ATOM 541 C C . SER A 1 73 ? -12.849 11.786 4.427 1.00 87.75 73 SER A C 1
ATOM 543 O O . SER A 1 73 ? -14.074 11.725 4.365 1.00 87.75 73 SER A O 1
ATOM 545 N N . ASP A 1 74 ? -12.061 11.135 3.571 1.00 87.06 74 ASP A N 1
ATOM 546 C CA . ASP A 1 74 ? -12.563 10.305 2.477 1.00 87.06 74 ASP A CA 1
ATOM 547 C C . ASP A 1 74 ? -12.695 8.831 2.872 1.00 87.06 74 ASP A C 1
ATOM 549 O O . ASP A 1 74 ? -13.202 8.027 2.082 1.00 87.06 74 ASP A O 1
ATOM 553 N N . VAL A 1 75 ? -12.252 8.455 4.074 1.00 89.25 75 VAL A N 1
ATOM 554 C CA . VAL A 1 75 ? -12.264 7.073 4.549 1.00 89.25 75 VAL A CA 1
ATOM 555 C C . VAL A 1 75 ? -13.584 6.765 5.268 1.00 89.25 75 VAL A C 1
ATOM 557 O O . VAL A 1 75 ? -13.924 7.438 6.236 1.00 89.25 75 VAL A O 1
ATOM 560 N N . PRO A 1 76 ? -14.333 5.728 4.840 1.00 85.62 76 PRO A N 1
ATOM 561 C CA . PRO A 1 76 ? -15.636 5.407 5.428 1.00 85.62 76 PRO A CA 1
ATOM 562 C C . PRO A 1 76 ? -15.551 4.876 6.868 1.00 85.62 76 PRO A C 1
ATOM 564 O O . PRO A 1 76 ? -16.484 5.068 7.640 1.00 85.62 76 PRO A O 1
ATOM 567 N N . ASP A 1 77 ? -14.451 4.210 7.226 1.00 94.75 77 ASP A N 1
ATOM 568 C CA . ASP A 1 77 ? -14.186 3.685 8.569 1.00 94.75 77 ASP A CA 1
ATOM 569 C C . ASP A 1 77 ? -12.729 3.982 8.947 1.00 94.75 77 ASP A C 1
ATOM 571 O O . ASP A 1 77 ? -11.796 3.240 8.607 1.00 94.75 77 ASP A O 1
ATOM 575 N N . LEU A 1 78 ? -12.529 5.141 9.577 1.00 94.12 78 LEU A N 1
ATOM 576 C CA . LEU A 1 78 ? -11.202 5.649 9.914 1.00 94.12 78 LEU A CA 1
ATOM 577 C C . LEU A 1 78 ? -10.514 4.775 10.968 1.00 94.12 78 LEU A C 1
ATOM 579 O O . LEU A 1 78 ? -9.340 4.446 10.811 1.00 94.12 78 LEU A O 1
ATOM 583 N N . GLU A 1 79 ? -11.239 4.352 12.003 1.00 95.94 79 GLU A N 1
ATOM 584 C CA . GLU A 1 79 ? -10.689 3.552 13.103 1.00 95.94 79 GLU A CA 1
ATOM 585 C C . GLU A 1 79 ? -10.172 2.199 12.606 1.00 95.94 79 GLU A C 1
ATOM 587 O O . GLU A 1 79 ? -9.037 1.803 12.905 1.00 95.94 79 GLU A O 1
ATOM 592 N N . LYS A 1 80 ? -10.958 1.512 11.770 1.00 96.38 80 LYS A N 1
ATOM 593 C CA . LYS A 1 80 ? -10.536 0.255 11.148 1.00 96.38 80 LYS A CA 1
ATOM 594 C C . LYS A 1 80 ? -9.341 0.453 10.222 1.00 96.38 80 LYS A C 1
ATOM 596 O O . LYS A 1 80 ? -8.437 -0.383 10.200 1.00 96.38 80 LYS A O 1
ATOM 601 N N . THR A 1 81 ? -9.309 1.558 9.481 1.00 95.44 81 THR A N 1
ATOM 602 C CA . THR A 1 81 ? -8.200 1.878 8.572 1.00 95.44 81 THR A CA 1
ATOM 603 C C . THR A 1 81 ? -6.907 2.123 9.344 1.00 95.44 81 THR A C 1
ATOM 605 O O . THR A 1 81 ? -5.892 1.501 9.043 1.00 95.44 81 THR A O 1
ATOM 608 N N . VAL A 1 82 ? -6.940 2.946 10.393 1.00 95.94 82 VAL A N 1
ATOM 609 C CA . VAL A 1 82 ? -5.781 3.210 11.263 1.00 95.94 82 VAL A CA 1
ATOM 610 C C . VAL A 1 82 ? -5.301 1.931 11.952 1.00 95.94 82 VAL A C 1
ATOM 612 O O . VAL A 1 82 ? -4.094 1.678 12.031 1.00 95.94 82 VAL A O 1
ATOM 615 N N . SER A 1 83 ? -6.229 1.079 12.390 1.00 96.19 83 SER A N 1
ATOM 616 C CA . SER A 1 83 ? -5.905 -0.226 12.973 1.00 96.19 83 SER A CA 1
ATOM 617 C C . SER A 1 83 ? -5.188 -1.132 11.966 1.00 96.19 83 SER A C 1
ATOM 619 O O . SER A 1 83 ? -4.145 -1.705 12.283 1.00 96.19 83 SER A O 1
ATOM 621 N N . ALA A 1 84 ? -5.678 -1.206 10.725 1.00 95.56 84 ALA A N 1
ATOM 622 C CA . ALA A 1 84 ? -5.034 -1.959 9.651 1.00 95.56 84 ALA A CA 1
ATOM 623 C C . ALA A 1 84 ? -3.630 -1.416 9.329 1.00 95.56 84 ALA A C 1
ATOM 625 O O . ALA A 1 84 ? -2.686 -2.196 9.218 1.00 95.56 84 ALA A O 1
ATOM 626 N N . ILE A 1 85 ? -3.456 -0.092 9.255 1.00 96.00 85 ILE A N 1
ATOM 627 C CA . ILE A 1 85 ? -2.142 0.534 9.030 1.00 96.00 85 ILE A CA 1
ATOM 628 C C . ILE A 1 85 ? -1.172 0.181 10.164 1.00 96.00 85 ILE A C 1
ATOM 630 O O . ILE A 1 85 ? -0.024 -0.181 9.906 1.00 96.00 85 ILE A O 1
ATOM 634 N N . THR A 1 86 ? -1.633 0.232 11.413 1.00 95.06 86 THR A N 1
ATOM 635 C CA . THR A 1 86 ? -0.825 -0.117 12.591 1.00 95.06 86 THR A CA 1
ATOM 636 C C . THR A 1 86 ? -0.374 -1.576 12.551 1.00 95.06 86 THR A C 1
ATOM 638 O O . THR A 1 86 ? 0.782 -1.876 12.846 1.00 95.06 86 THR A O 1
ATOM 641 N N . VAL A 1 87 ? -1.255 -2.492 12.139 1.00 93.19 87 VAL A N 1
ATOM 642 C CA . VAL A 1 87 ? -0.899 -3.903 11.937 1.00 93.19 87 VAL A CA 1
ATOM 643 C C . VAL A 1 87 ? 0.163 -4.040 10.842 1.00 93.19 87 VAL A C 1
ATOM 645 O O . VAL A 1 87 ? 1.196 -4.666 11.071 1.00 93.19 87 VAL A O 1
ATOM 648 N N . ILE A 1 88 ? -0.047 -3.409 9.682 1.00 93.00 88 ILE A N 1
ATOM 649 C CA . ILE A 1 88 ? 0.867 -3.459 8.527 1.00 93.00 88 ILE A CA 1
ATOM 650 C C . ILE A 1 88 ? 2.250 -2.910 8.866 1.00 93.00 88 ILE A C 1
ATOM 652 O O . ILE A 1 88 ? 3.258 -3.490 8.461 1.00 93.00 88 ILE A O 1
ATOM 656 N N . LYS A 1 89 ? 2.309 -1.816 9.629 1.00 92.56 89 LYS A N 1
ATOM 657 C CA . LYS A 1 89 ? 3.559 -1.195 10.073 1.00 92.56 89 LYS A CA 1
ATOM 658 C C . LYS A 1 89 ? 4.490 -2.201 10.750 1.00 92.56 89 LYS A C 1
ATOM 660 O O . LYS A 1 89 ? 5.690 -2.183 10.501 1.00 92.56 89 LYS A O 1
ATOM 665 N N . ASN A 1 90 ? 3.926 -3.082 11.571 1.00 90.56 90 ASN A N 1
ATOM 666 C CA . ASN A 1 90 ? 4.678 -4.038 12.381 1.00 90.56 90 ASN A CA 1
ATOM 667 C C . ASN A 1 90 ? 4.982 -5.360 11.657 1.00 90.56 90 ASN A C 1
ATOM 669 O O . ASN A 1 90 ? 5.639 -6.229 12.224 1.00 90.56 90 ASN A O 1
ATOM 673 N N . GLN A 1 91 ? 4.506 -5.542 10.424 1.00 90.06 91 GLN A N 1
ATOM 674 C CA . GLN A 1 91 ? 4.772 -6.748 9.641 1.00 90.06 91 GLN A CA 1
ATOM 675 C C . GLN A 1 91 ? 6.087 -6.629 8.862 1.00 90.06 91 GLN A C 1
ATOM 677 O O . GLN A 1 91 ? 6.459 -5.531 8.455 1.00 90.06 91 GLN A O 1
ATOM 682 N N . PRO A 1 92 ? 6.791 -7.733 8.573 1.00 89.00 92 PRO A N 1
ATOM 683 C CA . PRO A 1 92 ? 7.916 -7.699 7.648 1.00 89.00 92 PRO A CA 1
ATOM 684 C C . PRO A 1 92 ? 7.447 -7.453 6.203 1.00 89.00 92 PRO A C 1
ATOM 686 O O . PRO A 1 92 ? 6.325 -7.797 5.819 1.00 89.00 92 PRO A O 1
ATOM 689 N N . LEU A 1 93 ? 8.327 -6.863 5.393 1.00 89.81 93 LEU A N 1
ATOM 690 C CA . LEU A 1 93 ? 8.207 -6.871 3.936 1.00 89.81 93 LEU A CA 1
ATOM 691 C C . LEU A 1 93 ? 8.974 -8.071 3.390 1.00 89.81 93 LEU A C 1
ATOM 693 O O . LEU A 1 93 ? 10.094 -8.341 3.821 1.00 89.81 93 LEU A O 1
ATOM 697 N N . ALA A 1 94 ? 8.370 -8.768 2.437 1.00 88.12 94 ALA A N 1
ATOM 698 C CA . ALA A 1 94 ? 9.052 -9.755 1.623 1.00 88.12 94 ALA A CA 1
ATOM 699 C C . ALA A 1 94 ? 9.391 -9.149 0.265 1.00 88.12 94 ALA A C 1
ATOM 701 O O . ALA A 1 94 ? 8.561 -8.462 -0.338 1.00 88.12 94 ALA A O 1
ATOM 702 N N . ASP A 1 95 ? 10.590 -9.458 -0.213 1.00 89.56 95 ASP A N 1
ATOM 703 C CA . ASP A 1 95 ? 11.035 -9.120 -1.555 1.00 89.56 95 ASP A CA 1
ATOM 704 C C . ASP A 1 95 ? 10.847 -10.331 -2.474 1.00 89.56 95 ASP A C 1
ATOM 706 O O . ASP A 1 95 ? 11.109 -11.476 -2.099 1.00 89.56 95 ASP A O 1
ATOM 710 N N . ALA A 1 96 ? 10.409 -10.073 -3.699 1.00 85.50 96 ALA A N 1
ATOM 711 C CA . ALA A 1 96 ? 10.385 -11.045 -4.776 1.00 85.50 96 ALA A CA 1
ATOM 712 C C . ALA A 1 96 ? 10.946 -10.422 -6.054 1.00 85.50 96 ALA A C 1
ATOM 714 O O . ALA A 1 96 ? 10.769 -9.233 -6.328 1.00 85.50 96 ALA A O 1
ATOM 715 N N . PHE A 1 97 ? 11.618 -11.249 -6.848 1.00 83.88 97 PHE A N 1
ATOM 716 C CA . PHE A 1 97 ? 12.035 -10.874 -8.190 1.00 83.88 97 PHE A CA 1
ATOM 717 C C . PHE A 1 97 ? 10.865 -11.028 -9.159 1.00 83.88 97 PHE A C 1
ATOM 719 O O . PHE A 1 97 ? 10.065 -11.959 -9.026 1.00 83.88 97 PHE A O 1
ATOM 726 N N . ILE A 1 98 ? 10.787 -10.148 -10.153 1.00 77.75 98 ILE A N 1
ATOM 727 C CA . ILE A 1 98 ? 9.813 -10.274 -11.236 1.00 77.75 98 ILE A CA 1
ATOM 728 C C . ILE A 1 98 ? 10.524 -10.594 -12.547 1.00 77.75 98 ILE A C 1
ATOM 730 O O . ILE A 1 98 ? 11.524 -9.984 -12.903 1.00 77.75 98 ILE A O 1
ATOM 734 N N . PHE A 1 99 ? 9.999 -11.567 -13.289 1.00 70.62 99 PHE A N 1
ATOM 735 C CA . PHE A 1 99 ? 10.593 -12.001 -14.560 1.00 70.62 99 PHE A CA 1
ATOM 736 C C . PHE A 1 99 ? 10.289 -11.062 -15.732 1.00 70.62 99 PHE A C 1
ATOM 738 O O . PHE A 1 99 ? 10.840 -11.232 -16.819 1.00 70.62 99 PHE A O 1
ATOM 745 N N . ARG A 1 100 ? 9.372 -10.113 -15.537 1.00 75.94 100 ARG A N 1
ATOM 746 C CA . ARG A 1 100 ? 8.960 -9.129 -16.534 1.00 75.94 100 ARG A CA 1
ATOM 747 C C . ARG A 1 100 ? 8.873 -7.765 -15.874 1.00 75.94 100 ARG A C 1
ATOM 749 O O . ARG A 1 100 ? 8.311 -7.659 -14.788 1.00 75.94 100 ARG A O 1
ATOM 756 N N . ALA A 1 101 ? 9.387 -6.766 -16.577 1.00 70.69 101 ALA A N 1
ATOM 757 C CA . ALA A 1 101 ? 9.253 -5.359 -16.244 1.00 70.69 101 ALA A CA 1
ATOM 758 C C . ALA A 1 101 ? 7.785 -4.984 -15.996 1.00 70.69 101 ALA A C 1
ATOM 760 O O . ALA A 1 101 ? 6.961 -5.155 -16.896 1.00 70.69 101 ALA A O 1
ATOM 761 N N . GLN A 1 102 ? 7.455 -4.452 -14.814 1.00 76.81 102 GLN A N 1
ATOM 762 C CA . GLN A 1 102 ? 6.164 -3.797 -14.590 1.00 76.81 102 GLN A CA 1
ATOM 763 C C . GLN A 1 102 ? 6.316 -2.292 -14.826 1.00 76.81 102 GLN A C 1
ATOM 765 O O . GLN A 1 102 ? 6.856 -1.559 -13.990 1.00 76.81 102 GLN A O 1
ATOM 770 N N . ILE A 1 103 ? 5.824 -1.838 -15.980 1.00 77.88 103 ILE A N 1
ATOM 771 C CA . ILE A 1 103 ? 5.846 -0.438 -16.404 1.00 77.88 103 ILE A CA 1
ATOM 772 C C . ILE A 1 103 ? 4.411 -0.032 -16.790 1.00 77.88 103 ILE A C 1
ATOM 774 O O . ILE A 1 103 ? 3.821 -0.675 -17.655 1.00 77.88 103 ILE A O 1
ATOM 778 N N . PRO A 1 104 ? 3.831 1.008 -16.169 1.00 80.56 104 PRO A N 1
ATOM 779 C CA . PRO A 1 104 ? 4.421 1.800 -15.098 1.00 80.56 104 PRO A CA 1
ATOM 780 C C . PRO A 1 104 ? 4.486 1.016 -13.777 1.00 80.56 104 PRO A C 1
ATOM 782 O O . PRO A 1 104 ? 3.665 0.143 -13.496 1.00 80.56 104 PRO A O 1
ATOM 785 N N . SER A 1 105 ? 5.470 1.359 -12.949 1.00 86.31 105 SER A N 1
ATOM 786 C CA . SER A 1 105 ? 5.587 0.837 -11.584 1.00 86.31 105 SER A CA 1
ATOM 787 C C . SER A 1 105 ? 4.442 1.315 -10.690 1.00 86.31 105 SER A C 1
ATOM 789 O O . SER A 1 105 ? 3.842 2.351 -10.964 1.00 86.31 105 SER A O 1
ATOM 791 N N . VAL A 1 106 ? 4.157 0.607 -9.597 1.00 88.19 106 VAL A N 1
ATOM 792 C CA . VAL A 1 106 ? 3.095 0.969 -8.648 1.00 88.19 106 VAL A CA 1
ATOM 793 C C . VAL A 1 106 ? 3.589 0.851 -7.207 1.00 88.19 106 VAL A C 1
ATOM 795 O O . VAL A 1 106 ? 4.216 -0.141 -6.839 1.00 88.19 106 VAL A O 1
ATOM 798 N N . GLN A 1 107 ? 3.269 1.843 -6.378 1.00 91.38 107 GLN A N 1
ATOM 799 C CA . GLN A 1 107 ? 3.446 1.814 -4.926 1.00 91.38 107 GLN A CA 1
ATOM 800 C C . GLN A 1 107 ? 2.130 2.113 -4.215 1.00 91.38 107 GLN A C 1
ATOM 802 O O . GLN A 1 107 ? 1.411 3.043 -4.583 1.00 91.38 107 GLN A O 1
ATOM 807 N N . TYR A 1 108 ? 1.869 1.374 -3.143 1.00 93.81 108 TYR A N 1
ATOM 808 C CA . TYR A 1 108 ? 0.778 1.613 -2.209 1.00 93.81 108 TYR A CA 1
ATOM 809 C C . TYR A 1 108 ? 1.368 1.941 -0.842 1.00 93.81 108 TYR A C 1
ATOM 811 O O . TYR A 1 108 ? 2.107 1.144 -0.262 1.00 93.81 108 TYR A O 1
ATOM 819 N N . LEU A 1 109 ? 1.043 3.122 -0.335 1.00 95.00 109 LEU A N 1
ATOM 820 C CA . LEU A 1 109 ? 1.624 3.714 0.862 1.00 95.00 109 LEU A CA 1
ATOM 821 C C . LEU A 1 109 ? 0.504 4.074 1.840 1.00 95.00 109 LEU A C 1
ATOM 823 O O . LEU A 1 109 ? -0.570 4.517 1.429 1.00 95.00 109 LEU A O 1
ATOM 827 N N . ALA A 1 110 ? 0.772 3.911 3.127 1.00 95.44 110 ALA A N 1
ATOM 828 C CA . ALA A 1 110 ? -0.041 4.438 4.212 1.00 95.44 110 ALA A CA 1
ATOM 829 C C . ALA A 1 110 ? 0.721 5.515 4.976 1.00 95.44 110 ALA A C 1
ATOM 831 O O . ALA A 1 110 ? 1.950 5.518 4.989 1.00 95.44 110 ALA A O 1
ATOM 832 N N . TYR A 1 111 ? -0.014 6.393 5.647 1.00 94.50 111 TYR A N 1
ATOM 833 C CA . TYR A 1 111 ? 0.548 7.384 6.550 1.00 94.50 111 TYR A CA 1
ATOM 834 C C . TYR A 1 111 ? 0.005 7.162 7.956 1.00 94.50 111 TYR A C 1
ATOM 836 O O . TYR A 1 111 ? -1.198 7.005 8.150 1.00 94.50 111 TYR A O 1
ATOM 844 N N . LEU A 1 112 ? 0.898 7.143 8.943 1.00 91.94 112 LEU A N 1
ATOM 845 C CA . LEU A 1 112 ? 0.529 7.072 10.355 1.00 91.94 112 LEU A CA 1
ATOM 846 C C . LEU A 1 112 ? 1.453 7.982 11.153 1.00 91.94 112 LEU A C 1
ATOM 848 O O . LEU A 1 112 ? 2.664 7.778 11.161 1.00 91.94 112 LEU A O 1
ATOM 852 N N . ASN A 1 113 ? 0.897 8.989 11.829 1.00 87.50 113 ASN A N 1
ATOM 853 C CA . ASN A 1 113 ? 1.667 9.960 12.618 1.00 87.50 113 ASN A CA 1
ATOM 854 C C . ASN A 1 113 ? 2.805 10.641 11.824 1.00 87.50 113 ASN A C 1
ATOM 856 O O . ASN A 1 113 ? 3.871 10.921 12.366 1.00 87.50 113 ASN A O 1
ATOM 860 N N . GLY A 1 114 ? 2.585 10.892 10.528 1.00 82.00 114 GLY A N 1
ATOM 861 C CA . GLY A 1 114 ? 3.575 11.496 9.626 1.00 82.00 114 GLY A CA 1
ATOM 862 C C . GLY A 1 114 ? 4.634 10.532 9.078 1.00 82.00 114 GLY A C 1
ATOM 863 O O . GLY A 1 114 ? 5.456 10.946 8.266 1.00 82.00 114 GLY A O 1
ATOM 864 N N . GLU A 1 115 ? 4.611 9.260 9.477 1.00 89.25 115 GLU A N 1
ATOM 865 C CA . GLU A 1 115 ? 5.466 8.214 8.916 1.00 89.25 115 GLU A CA 1
ATOM 866 C C . GLU A 1 115 ? 4.826 7.607 7.667 1.00 89.25 115 GLU A C 1
ATOM 868 O O . GLU A 1 115 ? 3.639 7.281 7.675 1.00 89.25 115 GLU A O 1
ATOM 873 N N . GLU A 1 116 ? 5.619 7.433 6.608 1.00 92.06 116 GLU A N 1
ATOM 874 C CA . GLU A 1 116 ? 5.204 6.735 5.392 1.00 92.06 116 GLU A CA 1
ATOM 875 C C . GLU A 1 116 ? 5.504 5.233 5.515 1.00 92.06 116 GLU A C 1
ATOM 877 O O . GLU A 1 116 ? 6.639 4.818 5.745 1.00 92.06 116 GLU A O 1
ATOM 882 N N . ILE A 1 117 ? 4.471 4.411 5.355 1.00 94.56 117 ILE A N 1
ATOM 883 C CA . ILE A 1 117 ? 4.505 2.963 5.550 1.00 94.56 117 ILE A CA 1
ATOM 884 C C . ILE A 1 117 ? 4.211 2.287 4.213 1.00 94.56 117 ILE A C 1
ATOM 886 O O . ILE A 1 117 ? 3.113 2.406 3.669 1.00 94.56 117 ILE A O 1
ATOM 890 N N . LEU A 1 118 ? 5.173 1.526 3.690 1.00 93.81 118 LEU A N 1
ATOM 891 C CA . LEU A 1 118 ? 4.994 0.797 2.434 1.00 93.81 118 LEU A CA 1
ATOM 892 C C . LEU A 1 118 ? 4.066 -0.407 2.613 1.00 93.81 118 LEU A C 1
ATOM 894 O O . LEU A 1 118 ? 4.373 -1.313 3.377 1.00 93.81 118 LEU A O 1
ATOM 898 N N . ILE A 1 119 ? 2.948 -0.460 1.898 1.00 94.62 119 ILE A N 1
ATOM 899 C CA . ILE A 1 119 ? 2.038 -1.613 1.927 1.00 94.62 119 ILE A CA 1
ATOM 900 C C . ILE A 1 119 ? 2.461 -2.618 0.860 1.00 94.62 119 ILE A C 1
ATOM 902 O O . ILE A 1 119 ? 2.626 -3.802 1.135 1.00 94.62 119 ILE A O 1
ATOM 906 N N . SER A 1 120 ? 2.648 -2.152 -0.368 1.00 92.50 120 SER A N 1
ATOM 907 C CA . SER A 1 120 ? 3.163 -2.980 -1.450 1.00 92.50 120 SER A CA 1
ATOM 908 C C . SER A 1 120 ? 3.770 -2.128 -2.551 1.00 92.50 120 SER A C 1
ATOM 910 O O . SER A 1 120 ? 3.472 -0.941 -2.698 1.00 92.50 120 SER A O 1
ATOM 912 N N . GLU A 1 121 ? 4.645 -2.755 -3.318 1.00 90.62 121 GLU A N 1
ATOM 913 C CA . GLU A 1 121 ? 5.344 -2.162 -4.438 1.00 90.62 121 GLU A CA 1
ATOM 914 C C . GLU A 1 121 ? 5.514 -3.197 -5.541 1.00 90.62 121 GLU A C 1
ATOM 916 O O . GLU A 1 121 ? 5.924 -4.325 -5.277 1.00 90.62 121 GLU A O 1
ATOM 921 N N . THR A 1 122 ? 5.259 -2.799 -6.781 1.00 88.38 122 THR A N 1
ATOM 922 C CA . THR A 1 122 ? 5.674 -3.545 -7.972 1.00 88.38 122 THR A CA 1
ATOM 923 C C . THR A 1 122 ? 6.427 -2.588 -8.888 1.00 88.38 122 THR A C 1
ATOM 925 O O . THR A 1 122 ? 5.862 -1.607 -9.367 1.00 88.38 122 THR A O 1
ATOM 928 N N . GLY A 1 123 ? 7.723 -2.825 -9.067 1.00 85.75 123 GLY A N 1
ATOM 929 C CA . GLY A 1 123 ? 8.609 -2.029 -9.915 1.00 85.75 123 GLY A CA 1
ATOM 930 C C . GLY A 1 123 ? 9.040 -2.777 -11.170 1.00 85.75 123 GLY A C 1
ATOM 931 O O . GLY A 1 123 ? 8.438 -3.770 -11.529 1.00 85.75 123 GLY A O 1
ATOM 932 N N . ASP A 1 124 ? 10.104 -2.309 -11.818 1.00 79.94 124 ASP A N 1
ATOM 933 C CA . ASP A 1 124 ? 10.659 -2.931 -13.034 1.00 79.94 124 ASP A CA 1
ATOM 934 C C . ASP A 1 124 ? 11.366 -4.274 -12.757 1.00 79.94 124 ASP A C 1
ATOM 936 O O . ASP A 1 124 ? 11.286 -5.219 -13.530 1.00 79.94 124 ASP A O 1
ATOM 940 N N . GLU A 1 125 ? 12.038 -4.381 -11.613 1.00 79.69 125 GLU A N 1
ATOM 941 C CA . GLU A 1 125 ? 12.918 -5.525 -11.318 1.00 79.69 125 GLU A CA 1
ATOM 942 C C . GLU A 1 125 ? 12.554 -6.232 -10.009 1.00 79.69 125 GLU A C 1
ATOM 944 O O . GLU A 1 125 ? 13.051 -7.317 -9.705 1.00 79.69 125 GLU A O 1
ATOM 949 N N . LYS A 1 126 ? 11.676 -5.622 -9.208 1.00 85.31 126 LYS A N 1
ATOM 950 C CA . LYS A 1 126 ? 11.353 -6.099 -7.866 1.00 85.31 126 LYS A CA 1
ATOM 951 C C . LYS A 1 126 ? 9.895 -5.880 -7.511 1.00 85.31 126 LYS A C 1
ATOM 953 O O . LYS A 1 126 ? 9.281 -4.884 -7.894 1.00 85.31 126 LYS A O 1
ATOM 958 N N . MET A 1 127 ? 9.392 -6.784 -6.691 1.00 89.00 127 MET A N 1
ATOM 959 C CA . MET A 1 127 ? 8.130 -6.670 -5.985 1.00 89.00 127 MET A CA 1
ATOM 960 C C . MET A 1 127 ? 8.410 -6.717 -4.485 1.00 89.00 127 MET A C 1
ATOM 962 O O . MET A 1 127 ? 9.222 -7.520 -4.031 1.00 89.00 127 MET A O 1
ATOM 966 N N . ARG A 1 128 ? 7.732 -5.864 -3.718 1.00 89.44 128 ARG A N 1
ATOM 967 C CA . ARG A 1 128 ? 7.768 -5.873 -2.252 1.00 89.44 128 ARG A CA 1
ATOM 968 C C . ARG A 1 128 ? 6.351 -5.933 -1.722 1.00 89.44 128 ARG A C 1
ATOM 970 O O . ARG A 1 128 ? 5.501 -5.165 -2.165 1.00 89.44 128 ARG A O 1
ATOM 977 N N . TYR A 1 129 ? 6.078 -6.830 -0.786 1.00 90.00 129 TYR A N 1
ATOM 978 C CA . TYR A 1 129 ? 4.721 -7.041 -0.285 1.00 90.00 129 TYR A CA 1
ATOM 979 C C . TYR A 1 129 ? 4.714 -7.461 1.182 1.00 90.00 129 TYR A C 1
ATOM 981 O O . TYR A 1 129 ? 5.692 -8.000 1.704 1.00 90.00 129 TYR A O 1
ATOM 989 N N . ARG A 1 130 ? 3.595 -7.206 1.866 1.00 88.31 130 ARG A N 1
ATOM 990 C CA . ARG A 1 130 ? 3.359 -7.716 3.222 1.00 88.31 130 ARG A CA 1
ATOM 991 C C . ARG A 1 130 ? 2.945 -9.177 3.137 1.00 88.31 130 ARG A C 1
ATOM 993 O O . ARG A 1 130 ? 2.025 -9.516 2.394 1.00 88.31 130 ARG A O 1
ATOM 1000 N N . GLN A 1 131 ? 3.631 -10.035 3.885 1.00 82.50 131 GLN A N 1
ATOM 1001 C CA . GLN A 1 131 ? 3.351 -11.468 3.866 1.00 82.50 131 GLN A CA 1
ATOM 1002 C C . GLN A 1 131 ? 1.936 -11.778 4.399 1.00 82.50 131 GLN A C 1
ATOM 1004 O O . GLN A 1 131 ? 1.412 -11.035 5.239 1.00 82.50 131 GLN A O 1
ATOM 1009 N N . PRO A 1 132 ? 1.304 -12.869 3.931 1.00 79.19 132 PRO A N 1
ATOM 1010 C CA . PRO A 1 132 ? 0.095 -13.410 4.545 1.00 79.19 132 PRO A CA 1
ATOM 1011 C C . PRO A 1 132 ? 0.316 -13.745 6.025 1.00 79.19 132 PRO A C 1
ATOM 1013 O O . PRO A 1 132 ? 1.386 -14.219 6.398 1.00 79.19 132 PRO A O 1
ATOM 1016 N N . VAL A 1 133 ? -0.708 -13.545 6.860 1.00 76.81 133 VAL A N 1
ATOM 1017 C CA . VAL A 1 133 ? -0.666 -13.877 8.303 1.00 76.81 133 VAL A CA 1
ATOM 1018 C C . VAL A 1 133 ? -1.378 -15.216 8.586 1.00 76.81 133 VAL A C 1
ATOM 1020 O O . VAL A 1 133 ? -1.528 -15.629 9.731 1.00 76.81 133 VAL A O 1
ATOM 1023 N N . GLY A 1 134 ? -1.804 -15.929 7.539 1.00 73.69 134 GLY A N 1
ATOM 1024 C CA . GLY A 1 134 ? -2.448 -17.239 7.609 1.00 73.69 134 GLY A CA 1
ATOM 1025 C C . GLY A 1 134 ? -2.957 -17.696 6.240 1.00 73.69 134 GLY A C 1
ATOM 1026 O O . GLY A 1 134 ? -2.670 -17.065 5.222 1.00 73.69 134 GLY A O 1
ATOM 1027 N N . GLU A 1 135 ? -3.749 -18.770 6.218 1.00 70.81 135 GLU A N 1
ATOM 1028 C CA . GLU A 1 135 ? -4.310 -19.355 4.984 1.00 70.81 135 GLU A CA 1
ATOM 1029 C C . GLU A 1 135 ? -5.256 -18.405 4.236 1.00 70.81 135 GLU A C 1
ATOM 1031 O O . GLU A 1 135 ? -5.369 -18.466 3.015 1.00 70.81 135 GLU A O 1
ATOM 1036 N N . LEU A 1 136 ? -5.914 -17.501 4.967 1.00 74.50 136 LEU A N 1
ATOM 1037 C CA . LEU A 1 136 ? -6.892 -16.554 4.426 1.00 74.50 136 LEU A CA 1
ATOM 1038 C C . LEU A 1 136 ? -6.266 -15.255 3.889 1.00 74.50 136 LEU A C 1
ATOM 1040 O O . LEU A 1 136 ? -6.999 -14.368 3.465 1.00 74.50 136 LEU A O 1
ATOM 1044 N N . GLY A 1 137 ? -4.936 -15.117 3.905 1.00 82.75 137 GLY A N 1
ATOM 1045 C CA . GLY A 1 137 ? -4.248 -13.918 3.421 1.00 82.75 137 GLY A CA 1
ATOM 1046 C C . GLY A 1 137 ? -3.907 -12.911 4.524 1.00 82.75 137 GLY A C 1
ATOM 1047 O O . GLY A 1 137 ? -3.479 -13.282 5.621 1.00 82.75 137 GLY A O 1
ATOM 1048 N N . ASN A 1 138 ? -4.022 -11.617 4.213 1.00 88.06 138 ASN A N 1
ATOM 1049 C CA . ASN A 1 138 ? -3.685 -10.521 5.120 1.00 88.06 138 ASN A CA 1
ATOM 1050 C C . ASN A 1 138 ? -4.837 -9.509 5.166 1.00 88.06 138 ASN A C 1
ATOM 1052 O O . ASN A 1 138 ? -4.889 -8.567 4.380 1.00 88.06 138 ASN A O 1
ATOM 1056 N N . SER A 1 139 ? -5.731 -9.680 6.141 1.00 90.50 139 SER A N 1
ATOM 1057 C CA . SER A 1 139 ? -6.953 -8.874 6.283 1.00 90.50 139 SER A CA 1
ATOM 1058 C C . SER A 1 139 ? -6.700 -7.369 6.427 1.00 90.50 139 SER A C 1
ATOM 1060 O O . SER A 1 139 ? -7.542 -6.549 6.040 1.00 90.50 139 SER A O 1
ATOM 1062 N N . ALA A 1 140 ? -5.539 -6.986 6.967 1.00 92.62 140 ALA A N 1
ATOM 1063 C CA . ALA A 1 140 ? -5.128 -5.594 7.041 1.00 92.62 140 ALA A CA 1
ATOM 1064 C C . ALA A 1 140 ? -4.792 -5.053 5.643 1.00 92.62 140 ALA A C 1
ATOM 1066 O O . ALA A 1 140 ? -5.299 -3.995 5.278 1.00 92.62 140 ALA A O 1
ATOM 1067 N N . VAL A 1 141 ? -4.033 -5.798 4.827 1.00 92.75 141 VAL A N 1
ATOM 1068 C CA . VAL A 1 141 ? -3.807 -5.443 3.413 1.00 92.75 141 VAL A CA 1
ATOM 1069 C C . VAL A 1 141 ? -5.140 -5.351 2.676 1.00 92.75 141 VAL A C 1
ATOM 1071 O O . VAL A 1 141 ? -5.386 -4.347 2.013 1.00 92.75 141 VAL A O 1
ATOM 1074 N N . ASP A 1 142 ? -6.023 -6.337 2.835 1.00 92.00 142 ASP A N 1
ATOM 1075 C CA . ASP A 1 142 ? -7.306 -6.396 2.123 1.00 92.00 142 ASP A CA 1
ATOM 1076 C C . ASP A 1 142 ? -8.193 -5.183 2.425 1.00 92.00 142 ASP A C 1
ATOM 1078 O O . ASP A 1 142 ? -8.807 -4.599 1.526 1.00 92.00 142 ASP A O 1
ATOM 1082 N N . THR A 1 143 ? -8.213 -4.753 3.691 1.00 93.44 143 THR A N 1
ATOM 1083 C CA . THR A 1 143 ? -8.920 -3.540 4.122 1.00 93.44 143 THR A CA 1
ATOM 1084 C C . THR A 1 143 ? -8.394 -2.313 3.376 1.00 93.44 143 THR A C 1
ATOM 1086 O O . THR A 1 143 ? -9.178 -1.556 2.802 1.00 93.44 143 THR A O 1
ATOM 1089 N N . LEU A 1 144 ? -7.072 -2.132 3.325 1.00 94.38 144 LEU A N 1
ATOM 1090 C CA . LEU A 1 144 ? -6.458 -0.974 2.669 1.00 94.38 144 LEU A CA 1
ATOM 1091 C C . LEU A 1 144 ? -6.630 -1.019 1.144 1.00 94.38 144 LEU A C 1
ATOM 1093 O O . LEU A 1 144 ? -6.948 -0.002 0.528 1.00 94.38 144 LEU A O 1
ATOM 1097 N N . MET A 1 145 ? -6.492 -2.197 0.531 1.00 93.19 145 MET A N 1
ATOM 1098 C CA . MET A 1 145 ? -6.686 -2.383 -0.911 1.00 93.19 145 MET A CA 1
ATOM 1099 C C . MET A 1 145 ? -8.133 -2.134 -1.335 1.00 93.19 145 MET A C 1
ATOM 1101 O O . MET A 1 145 ? -8.368 -1.549 -2.390 1.00 93.19 145 MET A O 1
ATOM 1105 N N . THR A 1 146 ? -9.110 -2.480 -0.496 1.00 92.56 146 THR A N 1
ATOM 1106 C CA . THR A 1 146 ? -10.522 -2.149 -0.740 1.00 92.56 146 THR A CA 1
ATOM 1107 C C . THR A 1 146 ? -10.735 -0.634 -0.813 1.00 92.56 146 THR A C 1
ATOM 1109 O O . THR A 1 146 ? -11.425 -0.138 -1.709 1.00 92.56 146 THR A O 1
ATOM 1112 N N . ILE A 1 147 ? -10.091 0.128 0.077 1.00 92.62 147 ILE A N 1
ATOM 1113 C CA . ILE A 1 147 ? -10.167 1.593 0.073 1.00 92.62 147 ILE A CA 1
ATOM 1114 C C . ILE A 1 147 ? -9.503 2.152 -1.191 1.00 92.62 147 ILE A C 1
ATOM 1116 O O . ILE A 1 147 ? -10.128 2.944 -1.897 1.00 92.62 147 ILE A O 1
ATOM 1120 N N . PHE A 1 148 ? -8.305 1.680 -1.550 1.00 92.38 148 PHE A N 1
ATOM 1121 C CA . PHE A 1 148 ? -7.655 2.069 -2.806 1.00 92.38 148 PHE A CA 1
ATOM 1122 C C . PHE A 1 148 ? -8.520 1.784 -4.033 1.00 92.38 148 PHE A C 1
ATOM 1124 O O . PHE A 1 148 ? -8.672 2.660 -4.880 1.00 92.38 148 PHE A O 1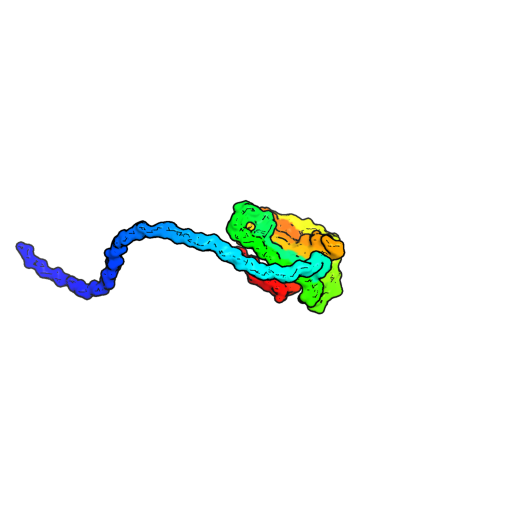
ATOM 1131 N N . ASN A 1 149 ? -9.124 0.602 -4.122 1.00 89.75 149 ASN A N 1
ATOM 1132 C CA . ASN A 1 149 ? -9.963 0.232 -5.258 1.00 89.75 149 ASN A CA 1
ATOM 1133 C C . ASN A 1 149 ? -11.204 1.125 -5.360 1.00 89.75 149 ASN A C 1
ATOM 1135 O O . ASN A 1 149 ? -11.564 1.547 -6.456 1.00 89.75 149 ASN A O 1
ATOM 1139 N N . SER A 1 150 ? -11.824 1.461 -4.225 1.00 89.12 150 SER A N 1
ATOM 1140 C CA . SER A 1 150 ? -13.013 2.320 -4.201 1.00 89.12 150 SER A CA 1
ATOM 1141 C C . SER A 1 150 ? -12.720 3.798 -4.488 1.00 89.12 150 SER A C 1
ATOM 1143 O O . SER A 1 150 ? -13.569 4.477 -5.059 1.00 89.12 150 SER A O 1
ATOM 1145 N N . LYS A 1 151 ? -11.539 4.308 -4.108 1.00 88.75 151 LYS A N 1
ATOM 1146 C CA . LYS A 1 151 ? -11.207 5.745 -4.188 1.00 88.75 151 LYS A CA 1
ATOM 1147 C C . LYS A 1 151 ? -10.280 6.116 -5.334 1.00 88.75 151 LYS A C 1
ATOM 1149 O O . LYS A 1 151 ? -10.443 7.173 -5.929 1.00 88.75 151 LYS A O 1
ATOM 1154 N N . CYS A 1 152 ? -9.320 5.258 -5.645 1.00 85.25 152 CYS A N 1
ATOM 1155 C CA . CYS A 1 152 ? -8.340 5.492 -6.701 1.00 85.25 152 CYS A CA 1
ATOM 1156 C C . CYS A 1 152 ? -8.677 4.756 -7.999 1.00 85.25 152 CYS A C 1
ATOM 1158 O O . CYS A 1 152 ? -8.032 5.009 -9.013 1.00 85.25 152 CYS A O 1
ATOM 1160 N N . GLY A 1 153 ? -9.661 3.849 -7.970 1.00 73.31 153 GLY A N 1
ATOM 1161 C CA . GLY A 1 153 ? -10.034 3.017 -9.106 1.00 73.31 153 GLY A CA 1
ATOM 1162 C C . GLY A 1 153 ? -8.937 2.040 -9.550 1.00 73.31 153 GLY A C 1
ATOM 1163 O O . GLY A 1 153 ? -7.751 2.144 -9.210 1.00 73.31 153 GLY A O 1
ATOM 1164 N N . ALA A 1 154 ? -9.341 1.086 -10.385 1.00 55.69 154 ALA A N 1
ATOM 1165 C CA . ALA A 1 154 ? -8.431 0.274 -11.186 1.00 55.69 154 ALA A CA 1
ATOM 1166 C C . ALA A 1 154 ? -8.008 1.046 -12.448 1.00 55.69 154 ALA A C 1
ATOM 1168 O O . ALA A 1 154 ? -8.192 0.578 -13.565 1.00 55.69 154 ALA A O 1
ATOM 1169 N N . THR A 1 155 ? -7.480 2.262 -12.312 1.00 44.47 155 THR A N 1
ATOM 1170 C CA . THR A 1 155 ? -6.811 2.911 -13.442 1.00 44.47 155 THR A CA 1
ATOM 1171 C C . THR A 1 155 ? -5.450 2.240 -13.621 1.00 44.47 155 THR A C 1
ATOM 1173 O O . THR A 1 155 ? -4.498 2.499 -12.886 1.00 44.47 155 THR A O 1
ATOM 1176 N N . ASN A 1 156 ? -5.450 1.273 -14.544 1.00 38.22 156 ASN A N 1
ATOM 1177 C CA . ASN A 1 156 ? -4.323 0.621 -15.210 1.00 38.22 156 ASN A CA 1
ATOM 1178 C C . ASN A 1 156 ? -3.238 0.025 -14.301 1.00 38.22 156 ASN A C 1
ATOM 1180 O O . ASN A 1 156 ? -2.105 0.489 -14.259 1.00 38.22 156 ASN A O 1
ATOM 1184 N N . ALA A 1 157 ? -3.578 -1.072 -13.631 1.00 37.19 157 ALA A N 1
ATOM 1185 C CA . ALA A 1 157 ? -2.608 -2.102 -13.273 1.00 37.19 157 ALA A CA 1
ATOM 1186 C C . ALA A 1 157 ? -3.172 -3.439 -13.764 1.00 37.19 157 ALA A C 1
ATOM 1188 O O . ALA A 1 157 ? -3.768 -4.190 -13.000 1.00 37.19 157 ALA A O 1
ATOM 1189 N N . ASN A 1 158 ? -3.085 -3.679 -15.069 1.00 23.69 158 ASN A N 1
ATOM 1190 C CA . ASN A 1 158 ? -3.239 -5.016 -15.626 1.00 23.69 158 ASN A CA 1
ATOM 1191 C C . ASN A 1 158 ? -2.085 -5.268 -16.613 1.00 23.69 158 ASN A C 1
AT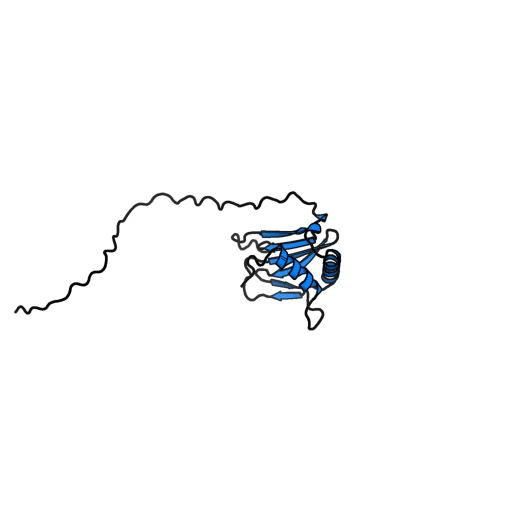OM 1193 O O . ASN A 1 158 ? -1.591 -4.298 -17.192 1.00 23.69 158 ASN A O 1
ATOM 1197 N N . PRO A 1 159 ? -1.630 -6.530 -16.694 1.00 38.19 159 PRO A N 1
ATOM 1198 C CA . PRO A 1 159 ? -0.287 -6.950 -17.108 1.00 38.19 159 PRO A CA 1
ATOM 1199 C C . PRO A 1 159 ? 0.033 -6.780 -18.594 1.00 38.19 159 PRO A C 1
ATOM 1201 O O . PRO A 1 159 ? -0.911 -6.741 -19.415 1.00 38.19 159 PRO A O 1
#

Secondary structure (DSSP, 8-state):
-------------------------------------------TTSEEEEEEESTT-TT-TT---EEEEEEGGG-S-HHHHHHHHHHHHTSPEEEEE-SS--SS-EEEEEEETTEEEEEEEE-SSEEEEEPPSSTT--HHHHHHHHHHHHHHTT-S---

pLDDT: mean 71.51, std 23.24, range [23.69, 96.38]

Sequence (159 aa):
MRIRAATVLLALVPLIAIGCRTAGEPEIPAPVQVALTPGTPQASKDRILKKAIGGLTQKYPENRIENCIILESDVPDLEKTVSAITVIKNQPLADAFIFRAQIPSVQYLAYLNGEEILISETGDEKMRYRQPVGELGNSAVDTLMTIFNSKCGATNANP

Foldseek 3Di:
DDDDDDDDDDDDDDPDDDDDDDDDDPPPPDPPPPPPPPDDCDDLVQWFKKKWWQPPDVPPVVTDTDMDTDGCVNDPDNPLLLVLQVVQQPFDKDKDFDPAAQPGKMWIWGDDPNDIGTAWIDGGTMTIHGFAPDPVGRVSSVSSVVSCCVRVNPPDDDD

Radius of gyration: 27.43 Å; chains: 1; bounding box: 30×42×101 Å